Protein AF-A0A165FNB1-F1 (afdb_monomer_lite)

Structure (mmCIF, N/CA/C/O backbone):
data_AF-A0A165FNB1-F1
#
_entry.id   AF-A0A165FNB1-F1
#
loop_
_atom_site.group_PDB
_atom_site.id
_atom_site.type_symbol
_atom_site.label_atom_id
_atom_site.label_alt_id
_atom_site.label_comp_id
_atom_site.label_asym_id
_atom_site.label_entity_id
_atom_site.label_seq_id
_atom_site.pdbx_PDB_ins_code
_atom_site.Cartn_x
_atom_site.Cartn_y
_atom_site.Cartn_z
_atom_site.occupancy
_atom_site.B_iso_or_equiv
_atom_site.auth_seq_id
_atom_site.auth_comp_id
_atom_site.auth_asym_id
_atom_site.auth_atom_id
_atom_site.pdbx_PDB_model_num
ATOM 1 N N . PHE A 1 1 ? -5.473 -4.211 -5.690 1.00 90.44 1 PHE A N 1
ATOM 2 C CA . PHE A 1 1 ? -4.436 -3.442 -6.396 1.00 90.44 1 PHE A CA 1
ATOM 3 C C . PHE A 1 1 ? -3.886 -4.335 -7.482 1.00 90.44 1 PHE A C 1
ATOM 5 O O . PHE A 1 1 ? -3.432 -5.426 -7.156 1.00 90.44 1 PHE A O 1
ATOM 12 N N . ASP A 1 2 ? -3.959 -3.896 -8.733 1.00 92.69 2 ASP A N 1
ATOM 13 C CA . ASP A 1 2 ? -3.307 -4.576 -9.851 1.00 92.69 2 ASP A CA 1
ATOM 14 C C . ASP A 1 2 ? -1.904 -3.999 -10.007 1.00 92.69 2 ASP A C 1
ATOM 16 O O . ASP A 1 2 ? -1.748 -2.790 -10.173 1.00 92.69 2 ASP A O 1
ATOM 20 N N . ILE A 1 3 ? -0.889 -4.845 -9.850 1.00 92.38 3 ILE A N 1
ATOM 21 C CA . ILE A 1 3 ? 0.512 -4.429 -9.812 1.00 92.38 3 ILE A CA 1
ATOM 22 C C . ILE A 1 3 ? 1.189 -4.806 -11.122 1.00 92.38 3 ILE A C 1
ATOM 24 O O . ILE A 1 3 ? 1.011 -5.915 -11.628 1.00 92.38 3 ILE A O 1
ATOM 28 N N . SER A 1 4 ? 2.012 -3.896 -11.638 1.00 93.88 4 SER A N 1
ATOM 29 C CA . SER A 1 4 ? 2.894 -4.130 -12.779 1.00 93.88 4 SER A CA 1
ATOM 30 C C . SER A 1 4 ? 4.342 -3.807 -12.426 1.00 93.88 4 SER A C 1
ATOM 32 O O . SER A 1 4 ? 4.602 -2.824 -11.734 1.00 93.88 4 SER A O 1
ATOM 34 N N . ILE A 1 5 ? 5.281 -4.589 -12.953 1.00 93.19 5 ILE A N 1
ATOM 35 C CA . ILE A 1 5 ? 6.724 -4.331 -12.879 1.00 93.19 5 ILE A CA 1
ATOM 36 C C . ILE A 1 5 ? 7.196 -4.088 -14.310 1.00 93.19 5 ILE A C 1
ATOM 38 O O . ILE A 1 5 ? 7.011 -4.949 -15.165 1.00 93.19 5 ILE A O 1
ATOM 42 N N . ASN A 1 6 ? 7.762 -2.913 -14.593 1.00 92.38 6 ASN A N 1
ATOM 43 C CA . ASN A 1 6 ? 8.155 -2.511 -15.953 1.00 92.38 6 ASN A CA 1
ATOM 44 C C . ASN A 1 6 ? 7.019 -2.686 -16.984 1.00 92.38 6 ASN A C 1
ATOM 46 O O . ASN A 1 6 ? 7.231 -3.228 -18.064 1.00 92.38 6 ASN A O 1
ATOM 50 N N . ASN A 1 7 ? 5.798 -2.262 -16.630 1.00 90.50 7 ASN A N 1
ATOM 51 C CA . ASN A 1 7 ? 4.567 -2.423 -17.423 1.00 90.50 7 ASN A CA 1
ATOM 52 C C . ASN A 1 7 ? 4.136 -3.875 -17.702 1.00 90.50 7 ASN A C 1
ATOM 54 O O . ASN A 1 7 ? 3.173 -4.098 -18.433 1.00 90.50 7 ASN A O 1
ATOM 58 N N . VAL A 1 8 ? 4.788 -4.864 -17.089 1.00 96.00 8 VAL A N 1
ATOM 59 C CA . VAL A 1 8 ? 4.367 -6.266 -17.143 1.00 96.00 8 VAL A CA 1
ATOM 60 C C . VAL A 1 8 ? 3.488 -6.566 -15.927 1.00 96.00 8 VAL A C 1
ATOM 62 O O . VAL A 1 8 ? 3.935 -6.333 -14.800 1.00 96.00 8 VAL A O 1
ATOM 6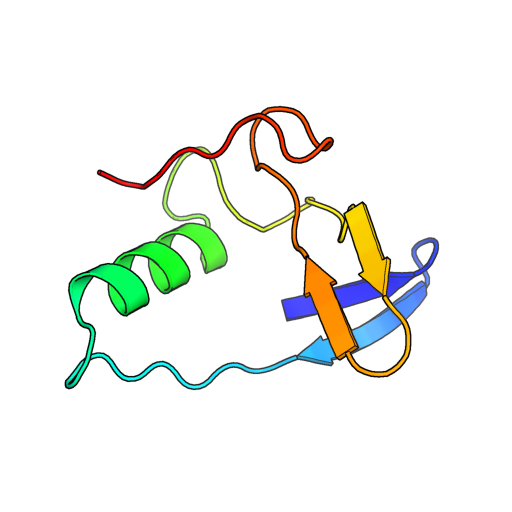5 N N . PRO A 1 9 ? 2.251 -7.069 -16.103 1.00 95.94 9 PRO A N 1
ATOM 66 C CA . PRO A 1 9 ? 1.392 -7.461 -14.988 1.00 95.94 9 PRO A CA 1
ATOM 67 C C . PRO A 1 9 ? 2.077 -8.494 -14.083 1.00 95.94 9 PRO A C 1
ATOM 69 O O . PRO A 1 9 ? 2.487 -9.556 -14.543 1.00 95.94 9 PRO A O 1
ATOM 72 N N . ALA A 1 10 ? 2.191 -8.179 -12.793 1.00 95.12 10 ALA A N 1
ATOM 73 C CA . ALA A 1 10 ? 2.841 -9.015 -11.781 1.00 95.12 10 ALA A CA 1
ATOM 74 C C . ALA A 1 10 ? 1.835 -9.707 -10.845 1.00 95.12 10 ALA A C 1
ATOM 76 O O . ALA A 1 10 ? 2.185 -10.666 -10.161 1.00 95.12 10 ALA A O 1
ATOM 77 N N . GLY A 1 11 ? 0.584 -9.238 -10.813 1.00 95.44 11 GLY A N 1
ATOM 78 C CA . GLY A 1 11 ? -0.502 -9.877 -10.073 1.00 95.44 11 GLY A CA 1
ATOM 79 C C . GLY A 1 11 ? -1.436 -8.890 -9.380 1.00 95.44 11 GLY A C 1
ATOM 80 O O . GLY A 1 11 ? -1.294 -7.671 -9.499 1.00 95.44 11 GLY A O 1
ATOM 81 N N . ARG A 1 12 ? -2.401 -9.442 -8.637 1.00 94.69 12 ARG A N 1
ATOM 82 C CA . ARG A 1 12 ? -3.401 -8.685 -7.880 1.00 94.69 12 ARG A CA 1
ATOM 83 C C . ARG A 1 12 ? -3.229 -8.908 -6.383 1.00 94.69 12 ARG A C 1
ATOM 85 O O . ARG A 1 12 ? -3.235 -10.041 -5.915 1.00 94.69 12 ARG A O 1
ATOM 92 N N . VAL A 1 13 ? -3.158 -7.812 -5.634 1.00 92.06 13 VAL A N 1
ATOM 93 C CA . VAL A 1 13 ? -3.180 -7.809 -4.166 1.00 92.06 13 VAL A CA 1
ATOM 94 C C . VAL A 1 13 ? -4.558 -7.368 -3.683 1.00 92.06 13 VAL A C 1
ATOM 96 O O . VAL A 1 13 ? -5.030 -6.291 -4.060 1.00 92.06 13 VAL A O 1
ATOM 99 N N . THR A 1 14 ? -5.195 -8.175 -2.840 1.00 93.88 14 THR A N 1
ATOM 100 C CA . THR A 1 14 ? -6.491 -7.865 -2.218 1.00 93.88 14 THR A CA 1
ATOM 101 C C . THR A 1 14 ? -6.286 -7.630 -0.729 1.00 93.88 14 THR A C 1
ATOM 103 O O . THR A 1 14 ? -5.632 -8.427 -0.064 1.00 93.88 14 THR A O 1
ATOM 106 N N . PHE A 1 15 ? -6.847 -6.539 -0.211 1.00 92.12 15 PHE A N 1
ATOM 107 C CA . PHE A 1 15 ? -6.755 -6.174 1.200 1.00 92.12 15 PHE A CA 1
ATOM 108 C C . PHE A 1 15 ? -8.115 -6.357 1.869 1.00 92.12 15 PHE A C 1
ATOM 110 O O . PHE A 1 15 ? -9.134 -5.945 1.315 1.00 92.12 15 PHE A O 1
ATOM 117 N N . VAL A 1 16 ? -8.115 -6.934 3.068 1.00 94.88 16 VAL A N 1
ATOM 118 C CA . VAL A 1 16 ? -9.253 -6.883 3.992 1.00 94.88 16 VAL A CA 1
ATOM 119 C C . VAL A 1 16 ? -9.004 -5.727 4.954 1.00 94.88 16 VAL A C 1
ATOM 121 O O . VAL A 1 16 ? -7.900 -5.595 5.481 1.00 94.88 16 VAL A O 1
ATOM 124 N N . LEU A 1 17 ? -10.010 -4.876 5.147 1.00 94.31 17 LEU A N 1
ATOM 125 C CA . LEU A 1 17 ? -9.955 -3.744 6.071 1.00 94.31 17 LEU A CA 1
ATOM 126 C C . LEU A 1 17 ? -10.863 -4.029 7.268 1.00 94.31 17 LEU A C 1
ATOM 128 O O . LEU A 1 17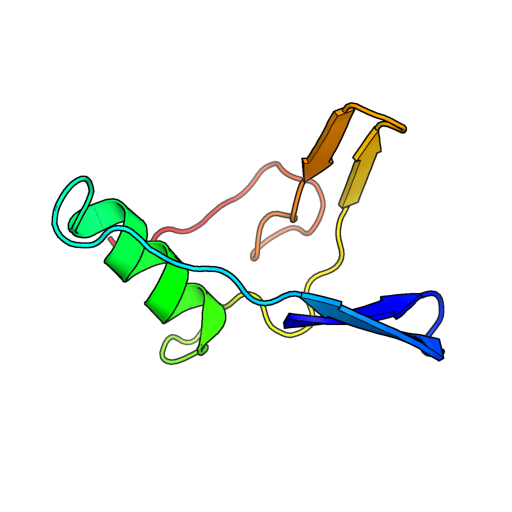 ? -11.934 -4.606 7.101 1.00 94.31 17 LEU A O 1
ATOM 132 N N . TYR A 1 18 ? -10.4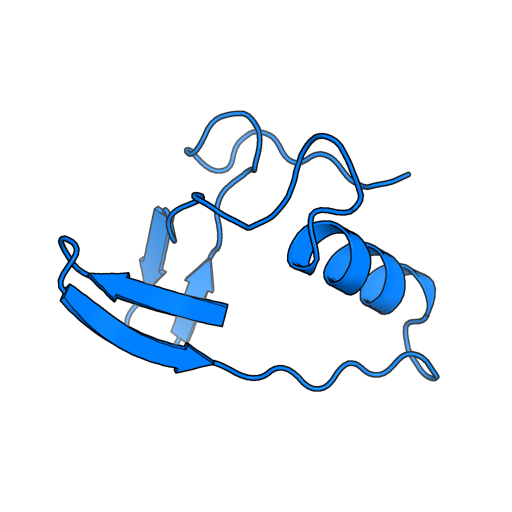26 -3.611 8.454 1.00 94.94 18 TYR A N 1
ATOM 133 C CA . TYR A 1 18 ? -11.132 -3.824 9.719 1.00 94.94 18 TYR A CA 1
ATOM 134 C C . TYR A 1 18 ? -11.786 -2.514 10.173 1.00 94.94 18 TYR A C 1
ATOM 136 O O . TYR A 1 18 ? -11.252 -1.791 11.019 1.00 94.94 18 TYR A O 1
ATOM 144 N N . ASP A 1 19 ? -12.906 -2.159 9.539 1.00 94.25 19 ASP A N 1
ATOM 145 C CA . ASP A 1 19 ? -13.644 -0.918 9.822 1.00 94.25 19 ASP A CA 1
ATOM 146 C C . ASP A 1 19 ? -14.165 -0.851 11.269 1.00 94.25 19 ASP A C 1
ATOM 148 O O . ASP A 1 19 ? -14.277 0.233 11.837 1.00 94.25 19 ASP A O 1
ATOM 152 N N . ASP A 1 20 ? -14.452 -2.001 11.875 1.00 94.94 20 ASP A N 1
ATOM 153 C CA . ASP A 1 20 ? -14.918 -2.150 13.256 1.00 94.94 20 ASP A CA 1
ATOM 154 C C . ASP A 1 20 ? -13.835 -1.829 14.297 1.00 94.94 20 ASP A C 1
ATOM 156 O O . ASP A 1 20 ? -14.150 -1.374 15.395 1.00 94.94 20 ASP A O 1
ATOM 160 N N . VAL A 1 21 ? -12.560 -2.011 13.942 1.00 96.19 21 VAL A N 1
ATOM 161 C CA . VAL A 1 21 ? -11.418 -1.734 14.827 1.00 96.19 21 VAL A CA 1
ATOM 162 C C . VAL A 1 21 ? -10.843 -0.339 14.577 1.00 96.19 21 VAL A C 1
ATOM 164 O O . VAL A 1 21 ? -10.551 0.398 15.519 1.00 96.19 21 VAL A O 1
ATOM 167 N N . VAL A 1 22 ? -10.665 0.041 13.307 1.00 93.81 22 VAL A N 1
ATOM 168 C CA . VAL A 1 22 ? -9.972 1.279 12.905 1.00 93.81 22 VAL A CA 1
ATOM 169 C C . VAL A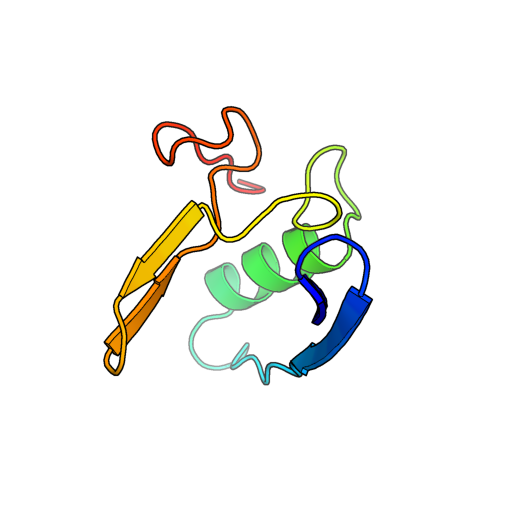 1 22 ? -10.725 2.032 11.807 1.00 93.81 22 VAL A C 1
ATOM 171 O O . VAL A 1 22 ? -10.175 2.338 10.749 1.00 93.81 22 VAL A O 1
ATOM 174 N N . SER A 1 23 ? -11.984 2.378 12.078 1.00 93.31 23 SER A N 1
ATOM 175 C CA . SER A 1 23 ? -12.915 2.993 11.116 1.00 93.31 23 SER A CA 1
ATOM 176 C C . SER A 1 23 ? -12.329 4.155 10.305 1.00 93.31 23 SER A C 1
ATOM 178 O O . SER A 1 23 ? -12.402 4.142 9.079 1.00 93.31 23 SER A O 1
ATOM 180 N N . LYS A 1 24 ? -11.681 5.136 10.948 1.00 92.38 24 LYS A N 1
ATOM 181 C CA . LYS A 1 24 ? -11.083 6.293 10.250 1.00 92.38 24 LYS A CA 1
ATOM 182 C C . LYS A 1 24 ? -9.938 5.893 9.314 1.00 92.38 24 LYS A C 1
ATOM 184 O O . LYS A 1 24 ? -9.845 6.387 8.194 1.00 92.38 24 LYS A O 1
ATOM 189 N N . THR A 1 25 ? -9.076 4.980 9.752 1.00 90.69 25 THR A N 1
ATOM 190 C CA . THR A 1 25 ? -7.930 4.521 8.954 1.00 90.69 25 THR A CA 1
ATOM 191 C C . THR A 1 25 ? -8.386 3.663 7.779 1.00 90.69 25 THR A C 1
ATOM 193 O O . THR A 1 25 ? -7.920 3.865 6.657 1.00 90.69 25 THR A O 1
ATOM 196 N N . ALA A 1 26 ? -9.323 2.742 8.020 1.00 93.50 26 ALA A N 1
ATOM 197 C CA . ALA A 1 26 ? -9.915 1.902 6.985 1.00 93.50 26 ALA A CA 1
ATOM 198 C C . ALA A 1 26 ? -10.631 2.751 5.924 1.00 93.50 26 ALA A C 1
ATOM 200 O O . ALA A 1 26 ? -10.411 2.551 4.728 1.00 93.50 26 ALA A O 1
ATOM 201 N N . HIS A 1 27 ? -11.405 3.749 6.358 1.00 91.25 27 HIS A N 1
ATOM 202 C CA . HIS A 1 27 ? -12.084 4.689 5.472 1.00 91.25 27 HIS A CA 1
ATOM 203 C C . HIS A 1 27 ? -11.091 5.474 4.608 1.00 91.25 27 HIS A C 1
ATOM 205 O O . HIS A 1 27 ? -11.183 5.428 3.385 1.00 91.25 27 HIS A O 1
ATOM 211 N N . ASN A 1 28 ? -10.077 6.097 5.218 1.00 88.25 28 ASN A N 1
ATOM 212 C CA . ASN A 1 28 ? -9.042 6.821 4.474 1.00 88.25 28 ASN A CA 1
ATOM 213 C C . ASN A 1 28 ? -8.321 5.939 3.449 1.00 88.25 28 ASN A C 1
ATOM 215 O O . ASN A 1 28 ? -8.148 6.342 2.300 1.00 88.25 28 ASN A O 1
ATOM 219 N N . PHE A 1 29 ? -7.933 4.718 3.828 1.00 89.44 29 PHE A N 1
ATOM 220 C CA . PHE A 1 29 ? -7.273 3.804 2.897 1.00 89.44 29 PHE A CA 1
ATOM 221 C C . PHE A 1 29 ? -8.187 3.413 1.727 1.00 89.44 29 PHE A C 1
ATOM 223 O O . PHE A 1 29 ? -7.737 3.380 0.581 1.00 89.44 29 PHE A O 1
ATOM 230 N N . ARG A 1 30 ? -9.470 3.137 1.997 1.00 90.25 30 ARG A N 1
ATOM 231 C CA . ARG A 1 30 ? -10.463 2.782 0.972 1.00 90.25 30 ARG A CA 1
ATOM 232 C C . ARG A 1 30 ? -10.709 3.932 -0.007 1.00 90.25 30 ARG A C 1
ATOM 234 O O . ARG A 1 30 ? -10.708 3.698 -1.215 1.00 90.25 30 ARG A O 1
ATOM 241 N N . GLU A 1 31 ? -10.866 5.156 0.484 1.00 88.69 31 GLU A N 1
ATOM 242 C CA . GLU A 1 31 ? -11.086 6.342 -0.358 1.00 88.69 31 GLU A CA 1
ATOM 243 C C . GLU A 1 31 ? -9.881 6.620 -1.270 1.00 88.69 31 GLU A C 1
ATOM 245 O O . GLU A 1 31 ? -10.025 6.770 -2.486 1.00 88.69 31 GLU A O 1
ATOM 250 N N . LEU A 1 32 ? -8.661 6.567 -0.722 1.00 85.81 32 LEU A N 1
ATOM 251 C CA . LEU A 1 32 ? -7.437 6.730 -1.515 1.00 85.81 32 LEU A CA 1
ATOM 252 C C . LEU A 1 32 ? -7.238 5.584 -2.523 1.00 85.81 32 LEU A C 1
AT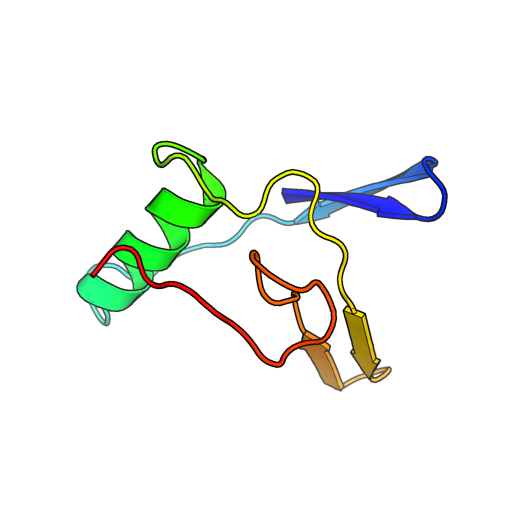OM 254 O O . LEU A 1 32 ? -6.745 5.813 -3.629 1.00 85.81 32 LEU A O 1
ATOM 258 N N . ALA A 1 33 ? -7.634 4.354 -2.181 1.00 87.69 33 ALA A N 1
ATOM 259 C CA . ALA A 1 33 ? -7.548 3.195 -3.071 1.00 87.69 33 ALA A CA 1
ATOM 260 C C . ALA A 1 33 ? -8.537 3.239 -4.238 1.00 87.69 33 ALA A C 1
ATOM 262 O O . ALA A 1 33 ? -8.211 2.771 -5.329 1.00 87.69 33 ALA A O 1
ATOM 263 N N . THR A 1 34 ? -9.733 3.777 -4.010 1.00 83.62 34 THR A N 1
ATOM 264 C CA . THR A 1 34 ? -10.786 3.883 -5.029 1.00 83.62 34 THR A CA 1
ATOM 265 C C . THR A 1 34 ? -10.635 5.122 -5.907 1.00 83.62 34 THR A C 1
ATOM 267 O O . THR A 1 34 ? -11.230 5.169 -6.981 1.00 83.62 34 THR A O 1
ATOM 270 N N . GLY A 1 35 ? -9.822 6.101 -5.492 1.00 72.25 35 GLY A N 1
ATOM 271 C CA . GLY A 1 35 ? -9.575 7.319 -6.264 1.00 72.25 35 GLY A CA 1
ATOM 272 C C . GLY A 1 35 ? -10.796 8.238 -6.346 1.00 72.25 35 GLY A C 1
ATOM 273 O O . GLY A 1 35 ? -10.910 9.009 -7.293 1.00 72.25 35 GLY A O 1
ATOM 274 N N . GLN A 1 36 ? -11.716 8.156 -5.377 1.00 63.69 36 GLN A N 1
ATOM 275 C CA . GLN A 1 36 ? -12.906 9.021 -5.299 1.00 63.69 36 GLN A CA 1
ATOM 276 C C . GLN A 1 36 ? -12.552 10.496 -5.030 1.00 63.69 36 GLN A C 1
ATOM 278 O O . GLN A 1 36 ? -13.376 11.396 -5.197 1.00 63.69 36 GLN A O 1
ATOM 283 N N . HIS A 1 37 ? -11.307 10.774 -4.645 1.00 63.19 37 HIS A N 1
ATOM 284 C CA . HIS A 1 37 ? -10.759 12.117 -4.501 1.00 63.19 37 HIS A CA 1
ATOM 285 C C . HIS A 1 37 ? -9.713 12.395 -5.587 1.00 63.19 37 HIS A C 1
ATOM 287 O O . HIS A 1 37 ? -9.162 11.473 -6.182 1.00 63.19 37 HIS A O 1
ATOM 293 N N . ARG A 1 38 ? -9.426 13.682 -5.852 1.00 58.97 38 ARG A N 1
ATOM 294 C CA . ARG A 1 38 ? -8.505 14.146 -6.920 1.00 58.97 38 ARG A CA 1
ATOM 295 C C . ARG A 1 38 ? -7.091 13.537 -6.848 1.00 58.97 38 ARG A C 1
ATOM 297 O O . ARG A 1 38 ? -6.338 13.666 -7.806 1.00 58.97 38 ARG A O 1
ATOM 304 N N . SER A 1 39 ? -6.764 12.881 -5.736 1.00 67.19 39 SER A N 1
ATOM 305 C CA . SER A 1 39 ? -5.499 12.222 -5.437 1.00 67.19 39 SER A CA 1
ATOM 306 C C . SER A 1 39 ? -5.791 10.830 -4.868 1.00 67.19 39 SER A C 1
ATOM 308 O O . SER A 1 39 ? -6.644 10.687 -3.992 1.00 67.19 39 SER A O 1
ATOM 310 N N . GLY A 1 40 ? -5.089 9.802 -5.344 1.00 76.38 40 GLY A N 1
ATOM 311 C CA . GLY A 1 40 ? -5.296 8.424 -4.903 1.00 76.38 40 GLY A CA 1
ATOM 312 C C . GLY A 1 40 ? -4.125 7.510 -5.247 1.00 76.38 40 GLY A C 1
ATOM 313 O O . GLY A 1 40 ? -3.110 7.927 -5.793 1.00 76.38 40 GLY A O 1
ATOM 314 N N . TYR A 1 41 ? -4.266 6.232 -4.922 1.00 84.88 41 TYR A N 1
ATOM 315 C CA . TYR A 1 41 ? -3.211 5.231 -5.065 1.00 84.88 41 TYR A CA 1
ATOM 316 C C . TYR A 1 41 ? -2.989 4.735 -6.498 1.00 84.88 41 TYR A C 1
ATOM 318 O O . TYR A 1 41 ? -1.979 4.069 -6.748 1.00 84.88 41 TYR A O 1
ATOM 326 N N . SER A 1 42 ? -3.903 5.017 -7.425 1.00 85.62 42 SER A N 1
ATOM 327 C CA . SER A 1 42 ? -3.752 4.643 -8.833 1.00 85.62 42 SER A CA 1
ATOM 328 C C . SER A 1 42 ? -2.589 5.404 -9.479 1.00 85.62 42 SER A C 1
ATOM 330 O O . SER A 1 42 ? -2.387 6.578 -9.194 1.00 85.62 42 SER A O 1
ATOM 332 N N . GLY A 1 43 ? -1.793 4.732 -10.312 1.00 81.56 43 GLY A N 1
ATOM 333 C CA . GLY A 1 43 ? -0.636 5.326 -10.999 1.00 81.56 43 GLY A CA 1
ATOM 334 C C . GLY A 1 43 ? 0.630 5.515 -10.149 1.00 81.56 43 GLY A C 1
ATOM 335 O O . GLY A 1 43 ? 1.709 5.653 -10.711 1.00 81.56 43 GLY A O 1
ATOM 336 N N . SER A 1 44 ? 0.533 5.453 -8.819 1.00 83.88 44 SER A N 1
ATOM 337 C CA . SER A 1 44 ? 1.697 5.559 -7.920 1.00 83.88 44 SER A CA 1
ATOM 338 C C . SER A 1 44 ? 2.494 4.246 -7.794 1.00 83.88 44 SER A C 1
ATOM 340 O O . SER A 1 44 ? 1.927 3.147 -7.816 1.00 83.88 44 SER A O 1
ATOM 342 N N . THR A 1 45 ? 3.814 4.349 -7.604 1.00 84.25 45 THR A N 1
ATOM 343 C CA . THR A 1 45 ? 4.769 3.219 -7.650 1.00 84.25 45 THR A CA 1
ATOM 344 C C . THR A 1 45 ? 5.370 2.891 -6.290 1.00 84.25 45 THR A C 1
ATOM 346 O O . THR A 1 45 ? 5.934 3.787 -5.694 1.00 84.25 45 THR A O 1
ATOM 349 N N . PHE A 1 46 ? 5.394 1.644 -5.808 1.00 85.38 46 PHE A N 1
ATOM 350 C CA . PHE A 1 46 ? 6.110 1.308 -4.558 1.00 85.38 46 PHE A CA 1
ATOM 351 C C . PHE A 1 46 ? 7.581 1.765 -4.586 1.00 85.38 46 PHE A C 1
ATOM 353 O O . PHE A 1 46 ? 8.409 1.160 -5.261 1.00 85.38 46 PHE A O 1
ATOM 360 N N . HIS A 1 47 ? 7.892 2.843 -3.862 1.00 82.94 47 HIS A N 1
ATOM 361 C CA . HIS A 1 47 ? 9.181 3.534 -3.949 1.00 82.94 47 HIS A CA 1
ATOM 362 C C . HIS A 1 47 ? 10.260 2.911 -3.063 1.00 82.94 47 HIS A C 1
ATOM 364 O O . HIS A 1 47 ? 11.449 3.088 -3.321 1.00 82.94 47 HIS A O 1
ATOM 370 N N . ARG A 1 48 ? 9.860 2.165 -2.027 1.00 82.75 48 ARG A N 1
ATOM 371 C CA . ARG A 1 48 ? 10.790 1.471 -1.139 1.00 82.75 48 ARG A CA 1
ATOM 372 C C . ARG A 1 48 ? 10.392 0.011 -0.989 1.00 82.75 48 ARG A C 1
ATOM 374 O O . ARG A 1 48 ? 9.274 -0.318 -0.597 1.00 82.75 48 ARG A O 1
ATOM 381 N N . ILE A 1 49 ? 11.340 -0.859 -1.319 1.00 88.50 49 ILE A N 1
ATOM 382 C CA . ILE A 1 49 ? 11.204 -2.313 -1.297 1.00 88.50 49 ILE A CA 1
ATOM 383 C C . ILE A 1 49 ? 12.316 -2.847 -0.405 1.00 88.50 49 ILE A C 1
ATOM 385 O O . ILE A 1 49 ? 13.493 -2.703 -0.736 1.00 88.50 49 ILE A O 1
ATOM 389 N N . ILE A 1 50 ? 11.952 -3.453 0.723 1.00 89.88 50 ILE A N 1
ATOM 390 C CA . ILE A 1 50 ? 12.898 -4.144 1.595 1.00 89.88 50 ILE A CA 1
ATOM 391 C C . ILE A 1 50 ? 12.587 -5.641 1.514 1.00 89.88 50 ILE A C 1
ATOM 393 O O . ILE A 1 50 ? 11.532 -6.077 1.990 1.00 89.88 50 ILE A O 1
ATOM 397 N N . PRO A 1 51 ? 13.475 -6.443 0.903 1.00 90.38 51 PRO A N 1
ATOM 398 C CA . PRO A 1 51 ? 13.258 -7.876 0.775 1.00 90.38 51 PRO A CA 1
ATOM 399 C C . PRO A 1 51 ? 12.976 -8.534 2.129 1.00 90.38 51 PRO A C 1
ATOM 401 O O . PRO A 1 51 ? 13.648 -8.251 3.119 1.00 90.38 51 PRO A O 1
ATOM 404 N N . ASN A 1 52 ? 11.993 -9.435 2.146 1.00 87.75 52 ASN A N 1
ATOM 405 C CA . ASN A 1 52 ? 11.578 -10.226 3.311 1.00 87.75 52 ASN A CA 1
ATOM 406 C C . ASN A 1 52 ? 11.002 -9.437 4.499 1.00 87.75 52 ASN A C 1
ATOM 408 O O . ASN A 1 52 ? 10.803 -10.030 5.557 1.00 87.75 52 ASN A O 1
ATOM 412 N N . THR A 1 53 ? 10.719 -8.138 4.358 1.00 90.88 53 THR A N 1
ATOM 413 C CA . THR A 1 53 ? 10.137 -7.353 5.458 1.00 90.88 53 THR A CA 1
ATOM 414 C C . THR A 1 53 ? 8.928 -6.541 5.017 1.00 90.88 53 THR A C 1
ATOM 416 O O . THR A 1 53 ? 7.820 -6.828 5.465 1.00 90.88 53 THR A O 1
ATOM 419 N N . GLN A 1 54 ? 9.104 -5.552 4.137 1.00 85.12 54 GLN A N 1
ATOM 420 C CA . GLN A 1 54 ? 8.031 -4.621 3.798 1.00 85.12 54 GLN A CA 1
ATOM 421 C C . GLN A 1 54 ? 8.199 -3.941 2.437 1.00 85.12 54 GLN A C 1
ATOM 423 O O . GLN A 1 54 ? 9.302 -3.757 1.916 1.00 85.12 54 GLN A O 1
ATOM 428 N N . LEU A 1 55 ? 7.056 -3.526 1.896 1.00 86.50 55 LEU A N 1
ATOM 429 C CA . LEU A 1 55 ? 6.931 -2.643 0.743 1.00 86.50 55 LEU A CA 1
ATOM 430 C C . LEU A 1 55 ? 6.264 -1.357 1.216 1.00 86.50 55 LEU A C 1
ATOM 432 O O . LEU A 1 55 ? 5.238 -1.414 1.895 1.00 86.50 55 LEU A O 1
ATOM 436 N N . GLU A 1 56 ? 6.802 -0.208 0.827 1.00 82.81 56 GLU A N 1
ATOM 437 C CA . GLU A 1 56 ? 6.213 1.085 1.159 1.00 82.81 56 GLU A CA 1
ATOM 438 C C . GLU A 1 56 ? 5.731 1.777 -0.104 1.00 82.81 56 GLU A C 1
ATOM 440 O O . GLU A 1 56 ? 6.459 2.011 -1.079 1.00 82.81 56 GLU A O 1
ATOM 445 N N . LYS A 1 57 ? 4.444 2.098 -0.079 1.00 70.88 57 LYS A N 1
ATOM 446 C CA . LYS A 1 57 ? 3.808 2.847 -1.144 1.00 70.88 57 LYS A CA 1
ATOM 447 C C . LYS A 1 57 ? 4.168 4.331 -0.995 1.00 70.88 57 LYS A C 1
ATOM 449 O O . LYS A 1 57 ? 4.234 4.812 0.135 1.00 70.88 57 LYS A O 1
ATOM 454 N N . PRO A 1 58 ? 4.458 5.039 -2.094 1.00 64.25 58 PRO A N 1
ATOM 455 C CA . PRO A 1 58 ? 4.880 6.419 -2.037 1.00 64.25 58 PRO A CA 1
ATOM 456 C C . PRO A 1 58 ? 3.737 7.323 -1.637 1.00 64.25 58 PRO A C 1
ATOM 458 O O . PRO A 1 58 ? 2.552 7.057 -1.848 1.00 64.25 58 PRO A O 1
ATOM 461 N N . ASP A 1 59 ? 4.198 8.442 -1.121 1.00 63.50 59 ASP A N 1
ATOM 462 C CA . ASP A 1 59 ? 3.585 9.738 -1.235 1.00 63.50 59 ASP A CA 1
ATOM 463 C C . ASP A 1 59 ? 2.896 9.984 -2.590 1.00 63.50 59 ASP A C 1
ATOM 465 O O . ASP A 1 59 ? 3.553 10.072 -3.624 1.00 63.50 59 ASP A O 1
ATOM 469 N N . ILE A 1 60 ? 1.583 10.203 -2.550 1.00 65.12 60 ILE A N 1
ATOM 470 C CA . ILE A 1 60 ? 0.729 10.525 -3.704 1.00 65.12 60 ILE A CA 1
ATOM 471 C C . ILE A 1 60 ? 1.094 11.892 -4.335 1.00 65.12 60 ILE A C 1
ATOM 473 O O . ILE A 1 60 ? 0.637 12.214 -5.428 1.00 65.12 60 ILE A O 1
ATOM 477 N N . THR A 1 61 ? 1.902 12.717 -3.661 1.00 65.31 61 THR A N 1
ATOM 478 C CA . THR A 1 61 ? 2.212 14.095 -4.074 1.00 65.31 61 THR A CA 1
ATOM 479 C C . THR A 1 61 ? 3.627 14.309 -4.616 1.00 65.31 61 THR A C 1
ATOM 481 O O . THR A 1 61 ? 3.808 15.207 -5.438 1.00 65.31 61 THR A O 1
ATOM 484 N N . ARG A 1 62 ? 4.638 13.538 -4.182 1.00 63.41 62 ARG A N 1
ATOM 485 C CA . ARG A 1 62 ? 6.053 13.762 -4.560 1.00 63.41 62 ARG A CA 1
ATOM 486 C C . ARG A 1 62 ? 6.839 12.495 -4.904 1.00 63.41 62 ARG A C 1
ATOM 488 O O . ARG A 1 62 ? 8.036 12.609 -5.157 1.00 63.41 62 ARG A O 1
ATOM 495 N N . ASP A 1 63 ? 6.213 11.314 -4.883 1.00 65.25 63 ASP A N 1
ATOM 496 C CA . ASP A 1 63 ? 6.796 10.020 -5.294 1.00 65.25 63 ASP A CA 1
ATOM 497 C C . ASP A 1 63 ? 8.151 9.641 -4.648 1.00 65.25 63 ASP A C 1
ATOM 499 O O . ASP A 1 63 ? 8.860 8.753 -5.116 1.00 65.25 63 ASP A O 1
ATOM 503 N N . ASN A 1 64 ? 8.522 10.279 -3.534 1.00 65.12 64 ASN A N 1
ATOM 504 C CA . ASN A 1 64 ? 9.799 10.073 -2.839 1.00 65.12 64 ASN A CA 1
ATOM 505 C C . ASN A 1 64 ? 9.643 9.866 -1.320 1.00 65.12 64 ASN A C 1
ATOM 507 O O . ASN A 1 64 ? 10.632 9.883 -0.590 1.00 65.12 64 ASN A O 1
ATOM 511 N N . GLY A 1 65 ? 8.401 9.710 -0.850 1.00 62.38 65 GLY A N 1
ATOM 512 C CA . GLY A 1 65 ? 8.071 9.442 0.553 1.00 62.38 65 GLY A CA 1
ATOM 513 C C . GLY A 1 65 ? 7.998 10.670 1.472 1.00 62.38 65 GLY A C 1
ATOM 514 O O . GLY A 1 65 ? 7.799 10.491 2.669 1.00 62.38 65 GLY A O 1
ATOM 515 N N . THR A 1 66 ? 8.155 11.902 0.963 1.00 69.38 66 THR A N 1
ATOM 516 C CA . THR A 1 66 ? 8.213 13.119 1.813 1.00 69.38 66 THR A CA 1
ATOM 517 C C . THR A 1 66 ? 6.912 13.907 1.936 1.00 69.38 66 THR A C 1
ATOM 519 O O . THR A 1 66 ? 6.766 14.722 2.845 1.00 69.38 66 THR A O 1
ATOM 522 N N . GLY A 1 67 ? 5.956 13.693 1.052 1.00 60.41 67 GLY A N 1
ATOM 523 C CA . GLY A 1 67 ? 4.577 14.121 1.217 1.00 60.41 67 GLY A CA 1
ATOM 524 C C . GLY A 1 67 ? 3.687 12.939 1.586 1.00 60.41 67 GLY A C 1
ATOM 525 O O . GLY A 1 67 ? 4.049 11.769 1.481 1.00 60.41 67 GLY A O 1
ATOM 526 N N . CYS A 1 68 ? 2.498 13.246 2.064 1.00 62.19 68 CYS A N 1
ATOM 527 C CA . CYS A 1 68 ? 1.379 12.325 2.080 1.00 62.19 68 CYS A CA 1
ATOM 528 C C . CYS A 1 68 ? 0.169 13.184 2.411 1.00 62.19 68 CYS A C 1
ATOM 530 O O . CYS A 1 68 ? 0.212 13.965 3.364 1.00 62.19 68 CYS A O 1
ATOM 532 N N . THR A 1 69 ? -0.897 13.079 1.630 1.00 63.19 69 THR A N 1
ATOM 533 C CA . THR A 1 69 ? -2.143 13.781 1.933 1.00 63.19 69 THR A CA 1
ATOM 534 C C . THR A 1 69 ? -3.163 12.758 2.388 1.00 63.19 69 THR A C 1
ATOM 536 O O . THR A 1 69 ? -3.373 11.734 1.737 1.00 63.19 69 THR A O 1
ATOM 539 N N . SER A 1 70 ? -3.761 13.034 3.541 1.00 62.75 70 SER A N 1
ATOM 540 C CA . SER A 1 70 ? -4.908 12.293 4.041 1.00 62.75 70 SER A CA 1
ATOM 541 C C . SER A 1 70 ? -6.185 12.887 3.444 1.00 62.75 70 SER A C 1
ATOM 543 O O . SER A 1 70 ? -6.184 14.030 2.991 1.00 62.75 70 SER A O 1
ATOM 545 N N . MET A 1 71 ? -7.281 12.129 3.430 1.00 64.75 71 MET A N 1
ATOM 546 C CA . MET A 1 71 ? -8.589 12.691 3.061 1.00 64.75 71 MET A CA 1
ATOM 547 C C . MET A 1 71 ? -9.142 13.687 4.102 1.00 64.75 71 MET A C 1
ATOM 549 O O . MET A 1 71 ? -10.178 14.306 3.868 1.00 64.75 71 MET A O 1
ATOM 553 N N . TYR A 1 72 ? -8.480 13.777 5.258 1.00 69.38 72 TYR A N 1
ATOM 554 C CA . TYR A 1 72 ? -8.758 14.677 6.374 1.00 69.38 72 TYR A CA 1
ATOM 555 C C . TYR A 1 72 ? -7.780 15.851 6.406 1.00 69.38 72 TYR A C 1
ATOM 557 O O . TYR A 1 72 ? -6.584 15.627 6.080 1.00 69.38 72 TYR A O 1
#

InterPro domains:
  IPR002130 Cyclophilin-type peptidyl-prolyl cis-trans isomerase domain [PF00160] (2-64)
  IPR002130 Cyclophilin-type peptidyl-prolyl cis-trans isomerase domain [PR00153] (17-32)
  IPR002130 Cyclophilin-type peptidyl-prolyl cis-trans isomerase domain [PR00153] (46-58)
  IPR002130 Cyclophilin-type peptidyl-prolyl cis-trans isomerase domain [PS50072] (1-72)
  IPR029000 Cyclophilin-like domain superfamily [G3DSA:2.40.100.10] (1-72)
  IPR029000 Cyclophilin-like domain superfamily [SSF50891] (1-72)

Organism: NCBI:txid1314781

Foldseek 3Di:
DFDDDVNHTPDDDDDDADCVVVVQVSVQQVCQPVVVDVFHQPPWDQLDDDPPPDTHTDASPPNNNPHHDTPD

Sequence (72 aa):
FDISINNVPAGRVTFVLYDDVVSKTAHNFRELATGQHRSGYSGSTFHRIIPNTQLEKPDITRDNGTGCTSMY

Radius of gyration: 13.0 Å; chains: 1; bounding box: 28×25×32 Å

Secondary structure (DSSP, 8-state):
-EEEETTEE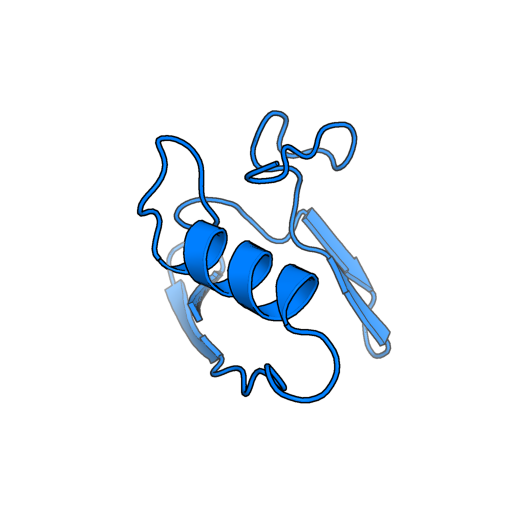EEE------HHHHHHHHHHHHHHHHT-SSS-STT----EEETTTEEE---TTTSSSS------

pLDDT: mean 82.65, std 12.16, range [58.97, 96.19]